Protein AF-R9JEB4-F1 (afdb_monomer_lite)

Radius of gyration: 18.9 Å; chains: 1; bounding box: 43×41×52 Å

Secondary structure (DSSP, 8-state):
--HHHHHHHHHHTT--HHHHHHHHHHHHH-SSB-HHHHHHHHHHHHHHHHHHHHTHHHHHHTTS---HHHHHHHHTT--HHHHHHHHHHHHHHHHHHHHHHHTT----S--TTS----EEEE-TTS-EEEEEE--GGGG---

Structure (mmCIF, N/CA/C/O backbone):
data_AF-R9JEB4-F1
#
_entry.id   AF-R9JEB4-F1
#
loop_
_atom_site.group_PDB
_atom_site.id
_atom_site.type_symbol
_atom_site.label_atom_id
_atom_site.label_alt_id
_atom_site.label_comp_id
_atom_site.label_asym_id
_atom_site.label_entity_id
_atom_site.label_seq_id
_atom_site.pdbx_PDB_ins_code
_atom_site.Cartn_x
_atom_site.Cartn_y
_atom_site.Cartn_z
_atom_site.occupancy
_atom_site.B_iso_or_equiv
_atom_site.auth_seq_id
_atom_site.auth_comp_id
_atom_site.auth_asym_id
_atom_site.auth_atom_id
_atom_site.pdbx_PDB_model_num
ATOM 1 N N . MET A 1 1 ? 14.403 8.126 -17.991 1.00 87.38 1 MET A N 1
ATOM 2 C CA . MET A 1 1 ? 14.242 9.098 -16.894 1.00 87.38 1 MET A CA 1
ATOM 3 C C . MET A 1 1 ? 15.495 9.081 -16.046 1.00 87.38 1 MET A C 1
ATOM 5 O O . MET A 1 1 ? 16.148 8.040 -15.963 1.00 87.38 1 MET A O 1
ATOM 9 N N . THR A 1 2 ? 15.860 10.222 -15.479 1.00 93.69 2 THR A N 1
ATOM 10 C CA . THR A 1 2 ? 16.908 10.302 -14.456 1.00 93.69 2 THR A CA 1
ATOM 11 C C . THR A 1 2 ? 16.409 9.693 -13.144 1.00 93.69 2 THR A C 1
ATOM 13 O O . THR A 1 2 ? 15.223 9.401 -12.983 1.00 93.69 2 THR A O 1
ATOM 16 N N . ARG A 1 3 ? 17.321 9.475 -12.192 1.00 95.12 3 ARG A N 1
ATOM 17 C CA . ARG A 1 3 ? 16.963 8.984 -10.856 1.00 95.12 3 ARG A CA 1
ATOM 18 C C . ARG A 1 3 ? 16.115 10.013 -10.109 1.00 95.12 3 ARG A C 1
ATOM 20 O O . ARG A 1 3 ? 15.185 9.637 -9.413 1.00 95.12 3 ARG A O 1
ATOM 27 N N . GLU A 1 4 ? 16.445 11.291 -10.261 1.00 95.94 4 GLU A N 1
ATOM 28 C CA . GLU A 1 4 ? 15.743 12.410 -9.633 1.00 95.94 4 GLU A CA 1
ATOM 29 C C . GLU A 1 4 ? 14.297 12.511 -10.145 1.00 95.94 4 GLU A C 1
ATOM 31 O O . GLU A 1 4 ? 13.374 12.578 -9.342 1.00 95.94 4 GLU A O 1
ATOM 36 N N . GLU A 1 5 ? 14.080 12.394 -11.462 1.00 96.81 5 GLU A N 1
ATOM 37 C CA . GLU A 1 5 ? 12.731 12.366 -12.055 1.00 96.81 5 GLU A CA 1
ATOM 38 C C . GLU A 1 5 ? 11.897 11.172 -11.561 1.00 96.81 5 GLU A C 1
ATOM 40 O O . GLU A 1 5 ? 10.681 11.272 -11.396 1.00 96.81 5 GLU A O 1
ATOM 45 N N . LEU A 1 6 ? 12.535 10.018 -11.348 1.00 96.75 6 LEU A N 1
ATOM 46 C CA . LEU A 1 6 ? 11.878 8.831 -10.799 1.00 96.75 6 LEU A CA 1
ATOM 47 C C . LEU A 1 6 ? 11.509 9.019 -9.325 1.00 96.75 6 LEU A C 1
ATOM 49 O O . LEU A 1 6 ? 10.407 8.659 -8.924 1.00 96.75 6 LEU A O 1
ATOM 53 N N . GLU A 1 7 ? 12.411 9.595 -8.533 1.00 97.50 7 GLU A N 1
ATOM 54 C CA . GLU A 1 7 ? 12.193 9.888 -7.114 1.00 97.50 7 GLU A CA 1
ATOM 55 C C . GLU A 1 7 ? 10.994 10.828 -6.929 1.00 97.50 7 GLU A C 1
ATOM 57 O O . GLU A 1 7 ? 10.099 10.517 -6.147 1.00 97.50 7 GLU A O 1
ATOM 62 N N . GLU A 1 8 ? 10.898 11.895 -7.729 1.00 97.50 8 GLU A N 1
ATOM 63 C CA . GLU A 1 8 ? 9.741 12.802 -7.733 1.00 97.50 8 GLU A CA 1
ATOM 64 C C . GLU A 1 8 ? 8.427 12.082 -8.062 1.00 97.50 8 GLU A C 1
ATOM 66 O O . GLU A 1 8 ? 7.398 12.346 -7.439 1.00 97.50 8 GLU A O 1
ATOM 71 N N . LYS A 1 9 ? 8.446 11.140 -9.013 1.00 96.94 9 LYS A N 1
ATOM 72 C CA . LYS A 1 9 ? 7.259 10.347 -9.363 1.00 96.94 9 LYS A CA 1
ATOM 73 C C . LYS A 1 9 ? 6.826 9.424 -8.230 1.00 96.94 9 LYS A C 1
ATOM 75 O O . LYS A 1 9 ? 5.635 9.340 -7.961 1.00 96.94 9 LYS A O 1
ATOM 80 N N . PHE A 1 10 ? 7.762 8.762 -7.555 1.00 95.94 10 PHE A N 1
ATOM 81 C CA . PHE A 1 10 ? 7.448 7.939 -6.386 1.00 95.94 10 PHE A CA 1
ATOM 82 C C . PHE A 1 10 ? 6.902 8.789 -5.228 1.00 95.94 10 PHE A C 1
ATOM 84 O O . PHE A 1 10 ? 5.892 8.427 -4.633 1.00 95.94 10 PHE A O 1
ATOM 91 N N . ILE A 1 11 ? 7.488 9.957 -4.954 1.00 95.62 11 ILE A N 1
ATOM 92 C CA . ILE A 1 11 ? 6.955 10.888 -3.942 1.00 95.62 11 ILE A CA 1
ATOM 93 C C . ILE A 1 11 ? 5.535 11.340 -4.308 1.00 95.62 11 ILE A C 1
ATOM 95 O O . ILE A 1 11 ? 4.666 11.390 -3.443 1.00 95.62 11 ILE A O 1
ATOM 99 N N . ALA A 1 12 ? 5.264 11.619 -5.587 1.00 94.50 12 ALA A N 1
ATOM 100 C CA . ALA A 1 12 ? 3.922 11.979 -6.052 1.00 94.50 12 ALA A CA 1
ATOM 101 C C . ALA A 1 12 ? 2.895 10.843 -5.887 1.00 94.50 12 ALA A C 1
ATOM 103 O O . ALA A 1 12 ? 1.702 11.114 -5.787 1.00 94.50 12 ALA A O 1
ATOM 104 N N . LEU A 1 13 ? 3.355 9.590 -5.831 1.00 92.69 13 LEU A N 1
ATOM 105 C CA . LEU A 1 13 ? 2.542 8.422 -5.484 1.00 92.69 13 LEU A CA 1
ATOM 106 C C . LEU A 1 13 ? 2.464 8.191 -3.967 1.00 92.69 13 LEU A C 1
ATOM 108 O O . LEU A 1 13 ? 1.891 7.208 -3.523 1.00 92.69 13 LEU A O 1
ATOM 112 N N . GLY A 1 14 ? 3.008 9.094 -3.154 1.00 89.69 14 GLY A N 1
ATOM 113 C CA . GLY A 1 14 ? 2.860 9.066 -1.706 1.00 89.69 14 GLY A CA 1
ATOM 114 C C . GLY A 1 14 ? 3.961 8.327 -0.952 1.00 89.69 14 GLY A C 1
ATOM 115 O O . GLY A 1 14 ? 3.810 8.165 0.254 1.00 89.69 14 GLY A O 1
ATOM 116 N N . LEU A 1 15 ? 5.067 7.918 -1.594 1.00 92.00 15 LEU A N 1
ATOM 117 C CA . LEU A 1 15 ? 6.193 7.350 -0.845 1.00 92.00 15 LEU A CA 1
ATOM 118 C C . LEU A 1 15 ? 6.920 8.434 -0.038 1.00 92.00 15 LEU A C 1
ATOM 120 O O . LEU A 1 15 ? 7.240 9.496 -0.582 1.00 92.00 15 LEU A O 1
ATOM 124 N N . PRO A 1 16 ? 7.341 8.125 1.201 1.00 91.81 16 PRO A N 1
ATOM 125 C CA . PRO A 1 16 ? 8.322 8.932 1.915 1.00 91.81 16 PRO A CA 1
ATOM 126 C C . PRO A 1 16 ? 9.639 9.045 1.133 1.00 91.81 16 PRO A C 1
ATOM 128 O O . PRO A 1 16 ? 10.076 8.078 0.505 1.00 91.81 16 PRO A O 1
ATOM 131 N N . GLU A 1 17 ? 10.333 10.184 1.238 1.00 92.31 17 GLU A N 1
ATOM 132 C CA . GLU A 1 17 ? 11.560 10.488 0.470 1.00 92.31 17 GLU A CA 1
ATOM 133 C C . GLU A 1 17 ? 12.606 9.358 0.506 1.00 92.31 17 GLU A C 1
ATOM 135 O O . GLU A 1 17 ? 13.169 8.974 -0.520 1.00 92.31 17 GLU A O 1
ATOM 140 N N . GLY A 1 18 ? 12.843 8.766 1.682 1.00 92.06 18 GLY A N 1
ATOM 141 C CA . GLY A 1 18 ? 13.800 7.667 1.836 1.00 92.06 18 GLY A CA 1
ATOM 142 C C . GLY A 1 18 ? 13.427 6.417 1.027 1.00 92.06 18 GLY A C 1
ATOM 143 O O . GLY A 1 18 ? 14.299 5.804 0.404 1.00 92.06 18 GLY A O 1
ATOM 144 N N . ALA A 1 19 ? 12.138 6.067 0.999 1.00 92.25 19 ALA A N 1
ATOM 145 C CA . ALA A 1 19 ? 11.620 4.946 0.222 1.00 92.25 19 ALA A CA 1
ATOM 146 C C . ALA A 1 19 ? 11.586 5.283 -1.277 1.00 92.25 19 ALA A C 1
ATOM 148 O O . ALA A 1 19 ? 12.045 4.484 -2.093 1.00 92.25 19 ALA A O 1
ATOM 149 N N . ALA A 1 20 ? 11.157 6.494 -1.643 1.00 95.31 20 ALA A N 1
ATOM 150 C CA . ALA A 1 20 ? 11.161 6.969 -3.024 1.00 95.31 20 ALA A CA 1
ATOM 151 C C . ALA A 1 20 ? 12.563 6.911 -3.645 1.00 95.31 20 ALA A C 1
ATOM 153 O O . ALA A 1 20 ? 12.743 6.384 -4.742 1.00 95.31 20 ALA A O 1
ATOM 154 N N . LYS A 1 21 ? 13.587 7.354 -2.908 1.00 96.00 21 LYS A N 1
ATOM 155 C CA . LYS A 1 21 ? 14.987 7.262 -3.333 1.00 96.00 21 LYS A CA 1
ATOM 156 C C . LYS A 1 21 ? 15.446 5.818 -3.544 1.00 96.00 21 LYS A C 1
ATOM 158 O O . LYS A 1 21 ? 16.206 5.541 -4.477 1.00 96.00 21 LYS A O 1
ATOM 163 N N . HIS A 1 22 ? 15.019 4.903 -2.672 1.00 93.81 22 HIS A N 1
ATOM 164 C CA . HIS A 1 22 ? 15.330 3.479 -2.787 1.00 93.81 22 HIS A CA 1
ATOM 165 C C . HIS A 1 22 ? 14.734 2.881 -4.068 1.00 93.81 22 HIS A C 1
ATOM 167 O O . HIS A 1 22 ? 15.468 2.290 -4.865 1.00 93.81 22 HIS A O 1
ATOM 173 N N . TYR A 1 23 ? 13.437 3.086 -4.301 1.00 94.00 23 TYR A N 1
ATOM 174 C CA . TYR A 1 23 ? 12.739 2.533 -5.461 1.00 94.00 23 TYR A CA 1
ATOM 175 C C . TYR A 1 23 ? 13.117 3.223 -6.774 1.00 94.00 23 TYR A C 1
ATOM 177 O O . TYR A 1 23 ? 13.274 2.538 -7.778 1.00 94.00 23 TYR A O 1
ATOM 185 N N . ALA A 1 24 ? 13.414 4.525 -6.772 1.00 96.12 24 ALA A N 1
ATOM 186 C CA . ALA A 1 24 ? 13.969 5.219 -7.937 1.00 96.12 24 ALA A CA 1
ATOM 187 C C . ALA A 1 24 ? 15.308 4.618 -8.386 1.00 96.12 24 ALA A C 1
ATOM 189 O O . ALA A 1 24 ? 15.569 4.469 -9.581 1.00 96.12 24 ALA A O 1
ATOM 190 N N . LYS A 1 25 ? 16.162 4.230 -7.428 1.00 95.94 25 LYS A N 1
ATOM 191 C CA . LYS A 1 25 ? 17.416 3.535 -7.732 1.00 95.94 25 LYS A CA 1
ATOM 192 C C . LYS A 1 25 ? 17.159 2.143 -8.314 1.00 95.94 25 LYS A C 1
ATOM 194 O O . LYS A 1 25 ? 17.822 1.789 -9.285 1.00 95.94 25 LYS A O 1
ATOM 199 N N . ARG A 1 26 ? 16.226 1.368 -7.743 1.00 93.88 26 ARG A N 1
ATOM 200 C CA . ARG A 1 26 ? 15.859 0.044 -8.274 1.00 93.88 26 ARG A CA 1
ATOM 201 C C . ARG A 1 26 ? 15.294 0.146 -9.690 1.00 93.88 26 ARG A C 1
ATOM 203 O O . ARG A 1 26 ? 15.815 -0.506 -10.581 1.00 93.88 26 ARG A O 1
ATOM 210 N N . GLU A 1 27 ? 14.332 1.038 -9.912 1.00 95.00 27 GLU A N 1
ATOM 211 C CA . GLU A 1 27 ? 13.709 1.316 -11.213 1.00 95.00 27 GLU A CA 1
ATOM 212 C C . GLU A 1 27 ? 14.734 1.665 -12.300 1.00 95.00 27 GLU A C 1
ATOM 214 O O . GLU A 1 27 ? 14.605 1.241 -13.442 1.00 95.00 27 GLU A O 1
ATOM 219 N N . GLN A 1 28 ? 15.788 2.408 -11.955 1.00 93.88 28 GLN A N 1
ATOM 220 C CA . GLN A 1 28 ? 16.836 2.761 -12.913 1.00 93.88 28 GLN A CA 1
ATOM 221 C C . GLN A 1 28 ? 17.790 1.595 -13.233 1.00 93.88 28 GLN A C 1
ATOM 223 O O . GLN A 1 28 ? 18.373 1.551 -14.319 1.00 93.88 28 GLN A O 1
ATOM 228 N N . GLN A 1 29 ? 18.020 0.697 -12.272 1.00 92.62 29 GLN A N 1
ATOM 229 C CA . GLN A 1 29 ? 19.014 -0.378 -12.372 1.00 92.62 29 GLN A CA 1
ATOM 230 C C . GLN A 1 29 ? 18.422 -1.686 -12.905 1.00 92.62 29 GLN A C 1
ATOM 232 O O . GLN A 1 29 ? 19.139 -2.470 -13.528 1.00 92.62 29 GLN A O 1
ATOM 237 N N . ASP A 1 30 ? 17.135 -1.910 -12.665 1.00 89.88 30 ASP A N 1
ATOM 238 C CA . ASP A 1 30 ? 16.436 -3.145 -12.971 1.00 89.88 30 ASP A CA 1
ATOM 239 C C . ASP A 1 30 ? 15.770 -3.091 -14.351 1.00 89.88 30 ASP A C 1
ATOM 241 O O . ASP A 1 30 ? 14.936 -2.234 -14.641 1.00 89.88 30 ASP A O 1
ATOM 245 N N . LYS A 1 31 ? 16.151 -4.029 -15.220 1.00 88.19 31 LYS A N 1
ATOM 246 C CA . LYS A 1 31 ? 15.580 -4.169 -16.568 1.00 88.19 31 LYS A CA 1
ATOM 247 C C . LYS A 1 31 ? 14.479 -5.219 -16.648 1.00 88.19 31 LYS A C 1
ATOM 249 O O . LYS A 1 31 ? 13.888 -5.361 -17.711 1.00 88.19 31 LYS A O 1
ATOM 254 N N . ASN A 1 32 ? 14.234 -5.942 -15.563 1.00 90.31 32 ASN A N 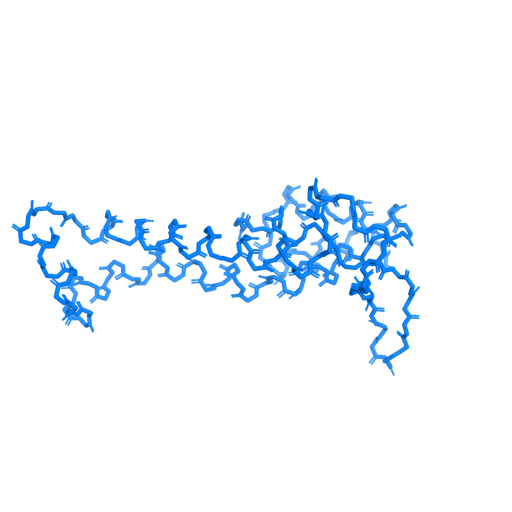1
ATOM 255 C CA . ASN A 1 32 ? 13.260 -7.018 -15.494 1.00 90.31 32 ASN A CA 1
ATOM 256 C C . ASN A 1 32 ? 12.011 -6.569 -14.744 1.00 90.31 32 ASN A C 1
ATOM 258 O O . ASN A 1 32 ? 10.923 -6.945 -15.153 1.00 90.31 32 ASN A O 1
ATOM 262 N N . PHE A 1 33 ? 12.144 -5.744 -13.703 1.00 91.75 33 PHE A N 1
ATOM 263 C CA . PHE A 1 33 ? 11.007 -5.296 -12.897 1.00 91.75 33 PHE A CA 1
ATOM 264 C C . PHE A 1 33 ? 10.654 -3.832 -13.125 1.00 91.75 33 PHE A C 1
ATOM 266 O O . PHE A 1 33 ? 11.530 -2.966 -13.192 1.00 91.75 33 PHE A O 1
ATOM 273 N N . ALA A 1 34 ? 9.353 -3.568 -13.236 1.00 94.75 34 ALA A N 1
ATOM 274 C CA . ALA A 1 34 ? 8.763 -2.246 -13.390 1.00 94.75 34 ALA A CA 1
ATOM 275 C C . ALA A 1 34 ? 8.250 -1.720 -12.044 1.00 94.75 34 ALA A C 1
ATOM 277 O O . ALA A 1 34 ? 7.049 -1.722 -11.775 1.00 94.75 34 ALA A O 1
ATOM 278 N N . TRP A 1 35 ? 9.167 -1.260 -11.192 1.00 94.69 35 TRP A N 1
ATOM 279 C CA . TRP A 1 35 ? 8.876 -0.769 -9.842 1.00 94.69 35 TRP A CA 1
ATOM 280 C C . TRP A 1 35 ? 7.924 0.425 -9.845 1.00 94.69 35 TRP A C 1
ATOM 282 O O . TRP A 1 35 ? 7.028 0.500 -9.007 1.00 94.69 35 TRP A O 1
ATOM 292 N N . LEU A 1 36 ? 8.084 1.352 -10.793 1.00 94.88 36 LEU A N 1
ATOM 293 C CA . LEU A 1 36 ? 7.197 2.513 -10.883 1.00 94.88 36 LEU A CA 1
ATOM 294 C C . LEU A 1 36 ? 5.769 2.106 -11.273 1.00 94.88 36 LEU A C 1
ATOM 296 O O . LEU A 1 36 ? 4.806 2.608 -10.693 1.00 94.88 36 LEU A O 1
ATOM 300 N N . ALA A 1 37 ? 5.627 1.176 -12.220 1.00 94.69 37 ALA A N 1
ATOM 301 C CA . ALA A 1 37 ? 4.326 0.646 -12.616 1.00 94.69 37 ALA A CA 1
ATOM 302 C C . ALA A 1 37 ? 3.677 -0.169 -11.485 1.00 94.69 37 ALA A C 1
ATOM 304 O O . ALA A 1 37 ? 2.487 0.003 -11.220 1.00 94.69 37 ALA A O 1
ATOM 305 N N . ALA A 1 38 ? 4.461 -0.995 -10.783 1.00 93.75 38 ALA A N 1
ATOM 306 C CA . ALA A 1 38 ? 4.010 -1.761 -9.624 1.00 93.75 38 ALA A CA 1
ATOM 307 C C . ALA A 1 38 ? 3.498 -0.849 -8.506 1.00 93.75 38 ALA A C 1
ATOM 309 O O . ALA A 1 38 ? 2.408 -1.063 -7.981 1.00 93.75 38 ALA A O 1
ATOM 310 N N . TYR A 1 39 ? 4.227 0.225 -8.197 1.00 94.31 39 TYR A N 1
ATOM 311 C CA . TYR A 1 39 ? 3.786 1.158 -7.171 1.00 94.31 39 TYR A CA 1
ATOM 312 C C . TYR A 1 39 ? 2.548 1.955 -7.601 1.00 94.31 39 TYR A C 1
ATOM 314 O O . TYR A 1 39 ? 1.607 2.113 -6.829 1.00 94.31 39 TYR A O 1
ATOM 322 N N . HIS A 1 40 ? 2.498 2.415 -8.854 1.00 94.25 40 HIS A N 1
ATOM 323 C CA . HIS A 1 40 ? 1.303 3.072 -9.387 1.00 94.25 40 HIS A CA 1
ATOM 324 C C . HIS A 1 40 ? 0.063 2.163 -9.319 1.00 94.25 40 HIS A C 1
ATOM 326 O O . HIS A 1 40 ? -1.032 2.649 -9.046 1.00 94.25 40 HIS A O 1
ATOM 332 N N . PHE A 1 41 ? 0.223 0.851 -9.523 1.00 92.81 41 PHE A N 1
ATOM 333 C CA . PHE A 1 41 ? -0.866 -0.117 -9.382 1.00 92.81 41 PHE A CA 1
ATOM 334 C C . PHE A 1 41 ? -1.412 -0.164 -7.947 1.00 92.81 41 PHE A C 1
ATOM 336 O O . PHE A 1 41 ? -2.625 -0.082 -7.753 1.00 92.81 41 PHE A O 1
ATOM 343 N N . VAL A 1 42 ? -0.536 -0.256 -6.941 1.00 93.62 42 VAL A N 1
ATOM 344 C CA . VAL A 1 42 ? -0.960 -0.344 -5.531 1.00 93.62 42 VAL A CA 1
ATOM 345 C C . VAL A 1 42 ? -1.278 1.007 -4.890 1.00 93.62 42 VAL A C 1
ATOM 347 O O . VAL A 1 42 ? -1.819 1.036 -3.788 1.00 93.62 42 VAL A O 1
ATOM 350 N N . TYR A 1 43 ? -0.996 2.126 -5.565 1.00 93.88 43 TYR A N 1
ATOM 351 C CA . TYR A 1 43 ? -1.200 3.478 -5.035 1.00 93.88 43 TYR A CA 1
ATOM 352 C C . TYR A 1 43 ? -2.595 3.665 -4.431 1.00 93.88 43 TYR A C 1
ATOM 354 O O . TYR A 1 43 ? -2.732 4.149 -3.308 1.00 93.88 43 TYR A O 1
ATOM 362 N N . ARG A 1 44 ? -3.640 3.221 -5.140 1.00 91.88 44 ARG A N 1
ATOM 363 C CA . ARG A 1 44 ? -5.012 3.380 -4.650 1.00 91.88 44 ARG A CA 1
ATOM 364 C C . ARG A 1 44 ? -5.292 2.553 -3.393 1.00 91.88 44 ARG A C 1
ATOM 366 O O . ARG A 1 44 ? -6.046 3.010 -2.546 1.00 91.88 44 ARG A O 1
ATOM 373 N N . LEU A 1 45 ? -4.656 1.390 -3.251 1.00 94.25 45 LEU A N 1
ATOM 374 C CA . LEU A 1 45 ? -4.776 0.558 -2.054 1.00 94.25 45 LEU A CA 1
ATOM 375 C C . LEU A 1 45 ? -4.117 1.232 -0.846 1.00 94.25 45 LEU A C 1
ATOM 377 O O . LEU A 1 45 ? -4.709 1.235 0.227 1.00 94.25 45 LEU A O 1
ATOM 381 N N . ASN A 1 46 ? -2.948 1.860 -1.022 1.00 93.38 46 ASN A N 1
ATOM 382 C CA . ASN A 1 46 ? -2.317 2.667 0.032 1.00 93.38 46 ASN A CA 1
ATOM 383 C C . ASN A 1 46 ? -3.203 3.858 0.443 1.00 93.38 46 ASN A C 1
ATOM 385 O O . ASN A 1 46 ? -3.391 4.099 1.633 1.00 93.38 46 ASN A O 1
ATOM 389 N N . GLU A 1 47 ? -3.808 4.565 -0.519 1.00 91.56 47 GLU A N 1
ATOM 390 C CA . GLU A 1 47 ? -4.762 5.647 -0.221 1.00 91.56 47 GLU A CA 1
ATOM 391 C C . GLU A 1 47 ? -5.995 5.141 0.544 1.00 91.56 47 GLU A C 1
ATOM 393 O O . GLU A 1 47 ? -6.435 5.776 1.500 1.00 91.56 47 GLU A O 1
ATOM 398 N N . ASP A 1 48 ? -6.538 3.986 0.154 1.00 92.69 48 ASP A N 1
ATOM 399 C CA . ASP A 1 48 ? -7.688 3.386 0.832 1.00 92.69 48 ASP A CA 1
ATOM 400 C C . ASP A 1 48 ? -7.319 2.849 2.231 1.00 92.69 48 ASP A C 1
ATOM 402 O O . ASP A 1 48 ? -8.177 2.815 3.108 1.00 92.69 48 ASP A O 1
ATOM 406 N N . LEU A 1 49 ? -6.059 2.476 2.488 1.00 94.56 49 LEU A N 1
ATOM 407 C CA . LEU A 1 49 ? -5.593 2.100 3.829 1.00 94.56 49 LEU A CA 1
ATOM 408 C C . LEU A 1 49 ? -5.523 3.308 4.779 1.00 94.56 49 LEU A C 1
ATOM 410 O O . LEU A 1 49 ? -5.947 3.198 5.928 1.00 94.56 49 LEU A O 1
ATOM 414 N N . ARG A 1 50 ? -5.086 4.482 4.298 1.00 91.56 50 ARG A N 1
ATOM 415 C CA . ARG A 1 50 ? -5.025 5.725 5.107 1.00 91.56 50 ARG A CA 1
ATOM 416 C C . ARG A 1 50 ? -6.388 6.175 5.626 1.00 91.56 50 ARG A C 1
ATOM 418 O O . ARG A 1 50 ? -6.480 6.817 6.668 1.00 91.56 50 ARG A O 1
ATOM 425 N N . PHE A 1 51 ? -7.465 5.806 4.933 1.00 93.62 51 PHE A N 1
ATOM 426 C CA . PHE A 1 51 ? -8.827 6.060 5.400 1.00 93.62 51 PHE A CA 1
ATOM 427 C C . PHE A 1 51 ? -9.082 5.488 6.803 1.00 93.62 51 PHE A C 1
ATOM 429 O O . PHE A 1 51 ? -9.794 6.125 7.586 1.00 93.62 51 PHE A O 1
ATOM 436 N N . PHE A 1 52 ? -8.506 4.326 7.129 1.00 94.31 52 PHE A N 1
ATOM 437 C CA . PHE A 1 52 ? -8.674 3.705 8.441 1.00 94.31 52 PHE A CA 1
ATOM 438 C C . PHE A 1 52 ? -7.908 4.434 9.546 1.00 94.31 52 PHE A C 1
ATOM 440 O O . PHE A 1 52 ? -8.417 4.508 10.657 1.00 94.31 52 PHE A O 1
ATOM 447 N N . ASP A 1 53 ? -6.760 5.037 9.247 1.00 88.25 53 ASP A N 1
ATOM 448 C CA . ASP A 1 53 ? -6.008 5.812 10.239 1.00 88.25 53 ASP A CA 1
ATOM 449 C C . ASP A 1 53 ? -6.646 7.187 10.488 1.00 88.25 53 ASP A C 1
ATOM 451 O O . ASP A 1 53 ? -6.800 7.613 11.635 1.00 88.25 53 ASP A O 1
ATOM 455 N N . ASP A 1 54 ? -7.073 7.866 9.418 1.00 89.56 54 ASP A N 1
ATOM 456 C CA . ASP A 1 54 ? -7.479 9.271 9.497 1.00 89.56 54 ASP A CA 1
ATOM 457 C C . ASP A 1 54 ? -8.988 9.455 9.711 1.00 89.56 54 ASP A C 1
ATOM 459 O O . ASP A 1 54 ? -9.422 10.219 10.569 1.00 89.56 54 ASP A O 1
ATOM 463 N N . THR A 1 55 ? -9.818 8.795 8.898 1.00 94.44 55 THR A N 1
ATOM 464 C CA . THR A 1 55 ? -11.243 9.156 8.746 1.00 94.44 55 THR A CA 1
ATOM 465 C C . THR A 1 55 ? -12.181 8.185 9.457 1.00 94.44 55 THR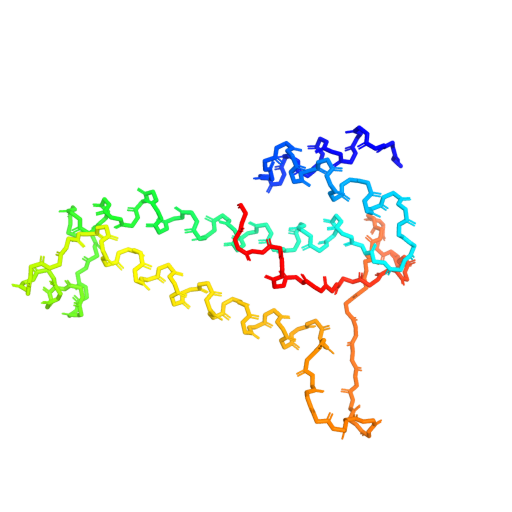 A C 1
ATOM 467 O O . THR A 1 55 ? -13.217 8.585 9.994 1.00 94.44 55 THR A O 1
ATOM 470 N N . TYR A 1 56 ? -11.846 6.897 9.468 1.00 95.38 56 TYR A N 1
ATOM 471 C CA . TYR A 1 56 ? -12.692 5.857 10.047 1.00 95.38 56 TYR A CA 1
ATOM 472 C C . TYR A 1 56 ? -12.963 6.043 11.554 1.00 95.38 56 TYR A C 1
ATOM 474 O O . TYR A 1 56 ? -14.129 5.920 11.948 1.00 95.38 56 TYR A O 1
ATOM 482 N N . PRO A 1 57 ? -11.977 6.417 12.401 1.00 96.19 57 PRO A N 1
ATOM 483 C CA . PRO A 1 57 ? -12.224 6.675 13.818 1.00 96.19 57 PRO A CA 1
ATOM 484 C C . PRO A 1 57 ? -13.205 7.833 14.032 1.00 96.19 57 PRO A C 1
ATOM 486 O O . PRO A 1 57 ? -14.093 7.736 14.877 1.00 96.19 57 PRO A O 1
ATOM 489 N N . ASP A 1 58 ? -13.096 8.909 13.245 1.00 96.19 58 ASP A N 1
ATOM 490 C CA . ASP A 1 58 ? -14.024 10.046 13.305 1.00 96.19 58 ASP A CA 1
ATOM 491 C C . ASP A 1 58 ? -15.442 9.625 12.918 1.00 96.19 58 ASP A C 1
ATOM 493 O O . ASP A 1 58 ? -16.406 9.935 13.615 1.00 96.19 58 ASP A O 1
ATOM 497 N N . MET A 1 59 ? -15.581 8.831 11.856 1.00 96.50 59 MET A N 1
ATOM 498 C CA . MET A 1 59 ? -16.885 8.321 11.431 1.00 96.50 59 MET A CA 1
ATOM 499 C C . MET A 1 59 ? -17.545 7.411 12.475 1.00 96.50 59 MET A C 1
ATOM 501 O O . MET A 1 59 ? -18.773 7.422 12.593 1.00 96.50 59 MET A O 1
ATOM 505 N N . LEU A 1 60 ? -16.760 6.642 13.234 1.00 95.62 60 LEU A N 1
ATOM 506 C CA . LEU A 1 60 ? -17.250 5.864 14.374 1.00 95.62 60 LEU A CA 1
ATOM 507 C C . LEU A 1 60 ? -17.700 6.774 15.527 1.00 95.62 60 LEU A C 1
ATOM 509 O O . LEU A 1 60 ? -18.800 6.584 16.046 1.00 95.62 60 LEU A O 1
ATOM 513 N N . ARG A 1 61 ? -16.898 7.784 15.901 1.00 94.56 61 ARG A N 1
ATOM 514 C CA . ARG A 1 61 ? -17.249 8.763 16.956 1.00 94.56 61 ARG A CA 1
ATOM 515 C C . ARG A 1 61 ? -18.540 9.508 16.637 1.00 94.56 61 ARG A C 1
ATOM 517 O O . ARG A 1 61 ? -19.390 9.670 17.509 1.00 94.56 61 ARG A O 1
ATOM 524 N N . ASP A 1 62 ? -18.694 9.907 15.381 1.00 94.81 62 ASP A N 1
ATOM 525 C CA . ASP A 1 62 ? -19.855 10.648 14.893 1.00 94.81 62 ASP A CA 1
ATOM 526 C C . ASP A 1 62 ? -21.093 9.757 14.688 1.00 94.81 62 ASP A C 1
ATOM 528 O O . ASP A 1 62 ? -22.153 10.245 14.293 1.00 94.81 62 ASP A O 1
ATOM 532 N N . GLY A 1 63 ? -20.977 8.441 14.905 1.00 91.56 63 GLY A N 1
ATOM 533 C CA . GLY A 1 63 ? -22.070 7.487 14.707 1.00 91.56 63 GLY A CA 1
ATOM 534 C C . GLY A 1 63 ? -22.476 7.309 13.240 1.00 91.56 63 GLY A C 1
ATOM 535 O O . GLY A 1 63 ? -23.575 6.836 12.949 1.00 91.56 63 GLY A O 1
ATOM 536 N N . ARG A 1 64 ? -21.606 7.680 12.294 1.00 94.06 64 ARG A N 1
ATOM 537 C CA . ARG A 1 64 ? -21.828 7.487 10.851 1.00 94.06 64 ARG A CA 1
ATOM 538 C C . ARG A 1 64 ? -21.630 6.035 10.423 1.00 94.06 64 ARG A C 1
ATOM 540 O O . ARG A 1 64 ? -22.151 5.638 9.384 1.00 94.06 64 ARG A O 1
ATOM 547 N N . ILE A 1 65 ? -20.894 5.261 11.218 1.00 90.25 65 ILE A N 1
ATOM 548 C CA . ILE A 1 65 ? -20.728 3.815 11.071 1.00 90.25 65 ILE A CA 1
ATOM 549 C C . ILE A 1 65 ? -21.283 3.159 12.333 1.00 90.25 65 ILE A C 1
ATOM 551 O O . ILE A 1 65 ? -20.788 3.385 13.432 1.00 90.25 65 ILE A O 1
ATOM 555 N N . THR A 1 66 ? -22.337 2.364 12.164 1.00 86.81 66 THR A N 1
ATOM 556 C CA . THR A 1 66 ? -23.085 1.722 13.256 1.00 86.81 66 THR A CA 1
ATOM 557 C C . THR A 1 66 ? -23.474 0.297 12.871 1.00 86.81 66 THR A C 1
ATOM 559 O O . THR A 1 66 ? -24.642 -0.084 12.839 1.00 86.81 66 THR A O 1
ATOM 562 N N . THR A 1 67 ? -22.471 -0.507 12.525 1.00 93.00 67 THR A N 1
ATOM 563 C CA . THR A 1 67 ? -22.670 -1.955 12.376 1.00 93.00 67 THR A CA 1
ATOM 564 C C . THR A 1 67 ? -22.874 -2.600 13.747 1.00 93.00 67 THR A C 1
ATOM 566 O O . THR A 1 67 ? -22.409 -2.066 14.759 1.00 93.00 67 THR A O 1
ATOM 569 N N . SER A 1 68 ? -23.527 -3.763 13.786 1.00 94.00 68 SER A N 1
ATOM 570 C CA . SER A 1 68 ? -23.703 -4.550 15.014 1.00 94.00 68 SER A CA 1
ATOM 571 C C . SER A 1 68 ? -22.381 -4.812 15.735 1.00 94.00 68 SER A C 1
ATOM 573 O O . SER A 1 68 ? -22.299 -4.693 16.954 1.00 94.00 68 SER A O 1
ATOM 575 N N . GLU A 1 69 ? -21.338 -5.120 14.974 1.00 94.06 69 GLU A N 1
ATOM 576 C CA . GLU A 1 69 ? -19.999 -5.448 15.440 1.00 94.06 69 GLU A CA 1
ATOM 577 C C . GLU A 1 69 ? -19.325 -4.219 16.046 1.00 94.06 69 GLU A C 1
ATOM 579 O O . GLU A 1 69 ? -18.844 -4.269 17.176 1.00 94.06 69 GLU A O 1
ATOM 584 N N . THR A 1 70 ? -19.350 -3.086 15.337 1.00 94.06 70 THR A N 1
ATOM 585 C CA . THR A 1 70 ? -18.779 -1.830 15.845 1.00 94.06 70 THR A CA 1
ATOM 586 C C . THR A 1 70 ? -19.505 -1.348 17.097 1.00 94.06 70 THR A C 1
ATOM 588 O O . THR A 1 70 ? -18.858 -0.888 18.031 1.00 94.06 70 THR A O 1
ATOM 591 N N . THR A 1 71 ? -20.833 -1.503 17.162 1.00 93.62 71 THR A N 1
ATOM 592 C CA . THR A 1 71 ? -21.609 -1.152 18.357 1.00 93.62 71 THR A CA 1
ATOM 593 C C . THR A 1 71 ? -21.241 -2.051 19.532 1.00 93.62 71 THR A C 1
ATOM 595 O O . THR A 1 71 ? -20.930 -1.534 20.600 1.00 93.62 71 THR A O 1
ATOM 598 N N . ALA A 1 72 ? -21.188 -3.371 19.334 1.00 95.81 72 ALA A N 1
ATOM 599 C CA . ALA A 1 72 ? -20.820 -4.309 20.391 1.00 95.81 72 ALA A CA 1
ATOM 600 C C . ALA A 1 72 ? -19.392 -4.072 20.917 1.00 95.81 72 ALA A C 1
ATOM 602 O O . ALA A 1 72 ? -19.160 -4.143 22.123 1.00 95.81 72 ALA A O 1
ATOM 603 N N . LEU A 1 73 ? -18.436 -3.755 20.036 1.00 96.19 73 LEU A N 1
ATOM 604 C CA . LEU A 1 73 ? -17.062 -3.426 20.426 1.00 96.19 73 LEU A CA 1
ATOM 605 C C . LEU A 1 73 ? -16.997 -2.129 21.242 1.00 96.19 73 LEU A C 1
ATOM 607 O O . LEU A 1 73 ? -16.352 -2.102 22.290 1.00 96.19 73 LEU A O 1
ATOM 611 N N . MET A 1 74 ? -17.704 -1.080 20.809 1.00 94.94 74 MET A N 1
ATOM 612 C CA . MET A 1 74 ? -17.786 0.185 21.550 1.00 94.94 74 MET A CA 1
ATOM 613 C C . MET A 1 74 ? -18.460 0.002 22.921 1.00 94.94 74 MET A C 1
ATOM 615 O O . MET A 1 74 ? -17.982 0.538 23.919 1.00 94.94 74 MET A O 1
ATOM 619 N N . GLU A 1 75 ? -19.533 -0.793 23.006 1.00 95.44 75 GLU A N 1
ATOM 620 C CA . GLU A 1 75 ? -20.206 -1.142 24.271 1.00 95.44 75 GLU A CA 1
ATOM 621 C C . GLU A 1 75 ? -19.312 -1.965 25.209 1.00 95.44 75 GLU A C 1
ATOM 623 O O . GLU A 1 75 ? -19.381 -1.811 26.430 1.00 95.44 75 GLU A O 1
ATOM 628 N N . ALA A 1 76 ? -18.435 -2.802 24.649 1.00 97.12 76 ALA A N 1
ATOM 629 C CA . ALA A 1 76 ? -17.409 -3.535 25.387 1.00 97.12 76 ALA A CA 1
ATOM 630 C C . ALA A 1 76 ? -16.209 -2.660 25.808 1.00 97.12 76 ALA A C 1
ATOM 632 O O . ALA A 1 76 ? -15.316 -3.143 26.507 1.00 97.12 76 ALA A O 1
ATOM 633 N N . GLY A 1 77 ? -16.192 -1.380 25.424 1.00 97.38 77 GLY A N 1
ATOM 634 C CA . GLY A 1 77 ? -15.184 -0.400 25.825 1.00 97.38 77 GLY A CA 1
ATOM 635 C C . GLY A 1 77 ? -14.016 -0.233 24.853 1.00 97.38 77 GLY A C 1
ATOM 636 O O . GLY A 1 77 ? -13.046 0.433 25.215 1.00 97.38 77 GLY A O 1
ATOM 637 N N . ALA A 1 78 ? -14.082 -0.807 23.647 1.00 97.44 78 ALA A N 1
ATOM 638 C CA . ALA A 1 78 ? -13.103 -0.512 22.605 1.00 97.44 78 ALA A CA 1
ATOM 639 C C . ALA A 1 78 ? -13.231 0.949 22.156 1.00 97.44 78 ALA A C 1
ATOM 641 O O . ALA A 1 78 ? -14.337 1.480 22.041 1.00 97.44 78 ALA A O 1
ATOM 642 N N . THR A 1 79 ? -12.103 1.602 21.888 1.00 97.19 79 THR A N 1
ATOM 643 C CA . THR A 1 79 ? -12.112 2.955 21.328 1.00 97.19 79 THR A CA 1
ATOM 644 C C . THR A 1 79 ? -12.267 2.915 19.801 1.00 97.19 79 THR A C 1
ATOM 646 O O . THR A 1 79 ? -11.897 1.920 19.169 1.00 97.1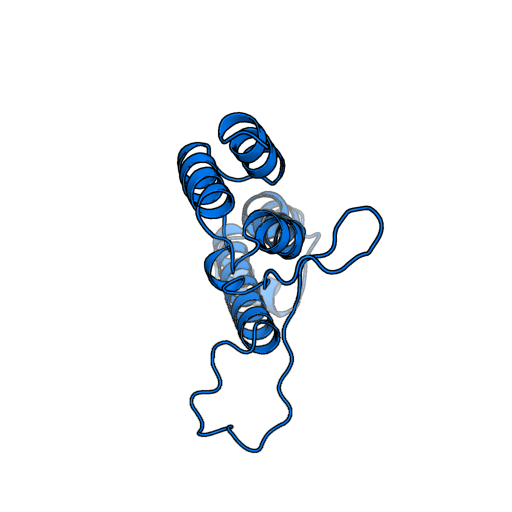9 79 THR A O 1
ATOM 649 N N . PRO A 1 80 ? -12.766 3.992 19.170 1.00 96.69 80 PRO A N 1
ATOM 650 C CA . PRO A 1 80 ? -12.833 4.105 17.714 1.00 96.69 80 PRO A CA 1
ATOM 651 C C . PRO A 1 80 ? -11.508 3.815 17.002 1.00 96.69 80 PRO A C 1
ATOM 653 O O . PRO A 1 80 ? -11.507 3.177 15.958 1.00 96.69 80 PRO A O 1
ATOM 656 N N . GLU A 1 81 ? -10.386 4.237 17.582 1.00 97.12 81 GLU A N 1
ATOM 657 C CA . GLU A 1 81 ? -9.039 4.004 17.056 1.00 97.12 81 GLU A CA 1
ATOM 658 C C . GLU A 1 81 ? -8.663 2.523 17.102 1.00 97.12 81 GLU A C 1
ATOM 660 O O . GLU A 1 81 ? -8.105 2.010 16.143 1.00 97.12 81 GLU A O 1
ATOM 665 N N . GLN A 1 82 ? -9.007 1.809 18.180 1.00 97.44 82 GLN A N 1
ATOM 666 C CA . GLN A 1 82 ? -8.759 0.365 18.274 1.00 97.44 82 GLN A CA 1
ATOM 667 C C . GLN A 1 82 ? -9.575 -0.416 17.241 1.00 97.44 82 GLN A C 1
ATOM 669 O O . GLN A 1 82 ? -9.089 -1.380 16.655 1.00 97.44 82 GLN A O 1
ATOM 674 N N . ILE A 1 83 ? -10.823 -0.004 17.011 1.00 96.88 83 ILE A N 1
ATOM 675 C CA . ILE A 1 83 ? -11.684 -0.615 15.993 1.00 96.88 83 ILE A CA 1
ATOM 676 C C . ILE A 1 83 ? -11.149 -0.310 14.589 1.00 96.88 83 ILE A C 1
ATOM 678 O O . ILE A 1 83 ? -11.182 -1.180 13.719 1.00 96.88 83 ILE A O 1
ATOM 682 N N . ALA A 1 84 ? -10.660 0.909 14.368 1.00 96.44 84 ALA A N 1
ATOM 683 C CA . ALA A 1 84 ? -10.095 1.328 13.096 1.00 96.44 84 ALA A CA 1
ATOM 684 C C . ALA A 1 84 ? -8.785 0.605 12.766 1.00 96.44 84 ALA A C 1
ATOM 686 O O . ALA A 1 84 ? -8.665 0.087 11.661 1.00 96.44 84 ALA A O 1
ATOM 687 N N . ASP A 1 85 ? -7.868 0.477 13.730 1.00 96.62 85 ASP A N 1
ATOM 688 C CA . ASP A 1 85 ? -6.635 -0.307 13.579 1.00 96.62 85 ASP A CA 1
ATOM 689 C C . ASP A 1 85 ? -6.956 -1.778 13.279 1.00 96.62 85 ASP A C 1
ATOM 691 O O . ASP A 1 85 ? -6.419 -2.365 12.345 1.00 96.62 85 ASP A O 1
ATOM 695 N N . PHE A 1 86 ? -7.926 -2.372 13.980 1.00 95.75 86 PHE A N 1
ATOM 696 C CA . PHE A 1 86 ? -8.347 -3.740 13.676 1.00 95.75 86 PHE A CA 1
ATOM 697 C C . PHE A 1 86 ? -8.898 -3.887 12.246 1.00 95.75 86 PHE A C 1
ATOM 699 O O . PHE A 1 86 ? -8.549 -4.833 11.537 1.00 95.75 86 PHE A O 1
ATOM 706 N N . ALA A 1 87 ? -9.727 -2.941 11.794 1.00 95.12 87 ALA A N 1
ATOM 707 C CA . ALA A 1 87 ? -10.236 -2.923 10.424 1.00 95.12 87 ALA A CA 1
ATOM 708 C C . ALA A 1 87 ? -9.115 -2.710 9.388 1.00 95.12 87 ALA A C 1
ATOM 710 O O . ALA A 1 87 ? -9.122 -3.369 8.346 1.00 95.12 87 ALA A O 1
ATOM 711 N N . TYR A 1 88 ? -8.139 -1.852 9.696 1.00 96.75 88 TYR A N 1
ATOM 712 C CA . TYR A 1 88 ? -6.942 -1.630 8.888 1.00 96.75 88 TYR A CA 1
ATOM 713 C C . TYR A 1 88 ? -6.156 -2.928 8.691 1.00 96.75 88 TYR A C 1
ATOM 715 O O . TYR A 1 88 ? -5.853 -3.278 7.552 1.00 96.75 88 TYR A O 1
ATOM 723 N N . GLN A 1 89 ? -5.875 -3.679 9.765 1.00 96.25 89 GLN A N 1
ATOM 724 C CA . GLN A 1 89 ? -5.105 -4.925 9.667 1.00 96.25 89 GLN A CA 1
ATOM 725 C C . GLN A 1 89 ? -5.816 -5.953 8.777 1.00 96.25 89 GLN A C 1
ATOM 727 O O . GLN A 1 89 ? -5.192 -6.552 7.903 1.00 96.25 89 GLN A O 1
ATOM 732 N N . ILE A 1 90 ? -7.140 -6.098 8.918 1.00 95.62 90 ILE A N 1
ATOM 733 C CA . ILE A 1 90 ? -7.937 -6.993 8.063 1.00 95.62 90 ILE A CA 1
ATOM 734 C C . ILE A 1 90 ? -7.858 -6.567 6.591 1.00 95.62 90 ILE A C 1
ATOM 736 O O . ILE A 1 90 ? -7.710 -7.414 5.703 1.00 95.62 90 ILE A O 1
ATOM 740 N N . ALA A 1 91 ? -7.972 -5.265 6.315 1.00 96.19 91 ALA A N 1
ATOM 741 C CA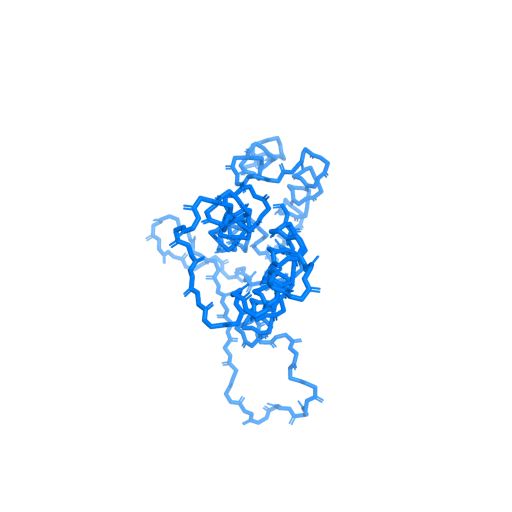 . ALA A 1 91 ? -7.873 -4.738 4.959 1.00 96.19 91 ALA A CA 1
ATOM 742 C C . ALA A 1 91 ? -6.476 -4.979 4.368 1.00 96.19 91 ALA A C 1
ATOM 744 O O . ALA A 1 91 ? -6.366 -5.467 3.243 1.00 96.19 91 ALA A O 1
ATOM 745 N N . LEU A 1 92 ? -5.420 -4.712 5.142 1.00 95.94 92 LEU A N 1
ATOM 746 C CA . LEU A 1 92 ? -4.035 -4.916 4.733 1.00 95.94 92 LEU A CA 1
ATOM 747 C C . LEU A 1 92 ? -3.741 -6.390 4.423 1.00 95.94 92 LEU A C 1
ATOM 749 O O . LEU A 1 92 ? -3.209 -6.689 3.353 1.00 95.94 92 LEU A O 1
ATOM 753 N N . GLU A 1 93 ? -4.130 -7.315 5.303 1.00 94.75 93 GLU A N 1
ATOM 754 C CA . GLU A 1 93 ? -3.964 -8.759 5.083 1.00 94.75 93 GLU A CA 1
ATOM 755 C C . GLU A 1 93 ? -4.717 -9.234 3.832 1.00 94.75 93 GLU A C 1
ATOM 757 O O . GLU A 1 93 ? -4.189 -10.011 3.026 1.00 94.75 93 GLU A O 1
ATOM 762 N N . SER A 1 94 ? -5.935 -8.725 3.628 1.00 94.75 94 SER A N 1
ATOM 763 C CA . SER A 1 94 ? -6.751 -9.043 2.454 1.00 94.75 94 SER A CA 1
ATOM 764 C C . SER A 1 94 ? -6.102 -8.538 1.164 1.00 94.75 94 SER A C 1
ATOM 766 O O . SER A 1 94 ? -6.030 -9.275 0.178 1.00 94.75 94 SER A O 1
ATOM 768 N N . TYR A 1 95 ? -5.588 -7.305 1.164 1.00 94.94 95 TYR A N 1
ATOM 769 C CA . TYR A 1 95 ? -4.873 -6.739 0.022 1.00 94.94 95 TYR A CA 1
ATOM 770 C C . TYR A 1 95 ? -3.594 -7.516 -0.278 1.00 94.94 95 TYR A C 1
ATOM 772 O O . TYR A 1 95 ? -3.392 -7.901 -1.427 1.00 94.94 95 TYR A O 1
ATOM 780 N N . CYS A 1 96 ? -2.776 -7.826 0.732 1.00 91.44 96 CYS A N 1
ATOM 781 C CA . CYS A 1 96 ? -1.561 -8.623 0.554 1.00 91.44 96 CYS A CA 1
ATOM 782 C C . CYS A 1 96 ? -1.872 -9.993 -0.060 1.00 91.44 96 CYS A C 1
ATOM 784 O O . CYS A 1 96 ? -1.228 -10.390 -1.029 1.00 91.44 96 CYS A O 1
ATOM 786 N N . SER A 1 97 ? -2.908 -10.674 0.441 1.00 88.56 97 SER A N 1
ATOM 787 C CA . SER A 1 97 ? -3.333 -11.985 -0.065 1.00 88.56 97 SER A CA 1
ATOM 788 C C . SER A 1 97 ? -3.735 -11.925 -1.542 1.00 88.56 97 SER A C 1
ATOM 790 O O . SER A 1 97 ? -3.320 -12.757 -2.347 1.00 88.56 97 SER A O 1
ATOM 792 N N . VAL A 1 98 ? -4.520 -10.915 -1.930 1.00 89.88 98 VAL A N 1
ATOM 793 C CA . VAL A 1 98 ? -4.935 -10.727 -3.328 1.00 89.88 98 VAL A CA 1
ATOM 794 C C . VAL A 1 98 ? -3.745 -10.358 -4.214 1.00 89.88 98 VAL A C 1
ATOM 796 O O . VAL A 1 98 ? -3.620 -10.894 -5.314 1.00 89.88 98 VAL A O 1
ATOM 799 N N . LEU A 1 99 ? -2.855 -9.478 -3.752 1.00 90.56 99 LEU A N 1
ATOM 800 C CA . LEU A 1 99 ? -1.670 -9.082 -4.511 1.00 90.56 99 LEU A CA 1
ATOM 801 C C . LEU A 1 99 ? -0.734 -10.269 -4.748 1.00 90.56 99 LEU A C 1
ATOM 803 O O . LEU A 1 99 ? -0.296 -10.439 -5.878 1.00 90.56 99 LEU A O 1
ATOM 807 N N . GLN A 1 100 ? -0.511 -11.129 -3.751 1.00 84.88 100 GLN A N 1
ATOM 808 C CA . GLN A 1 100 ? 0.279 -12.360 -3.899 1.00 84.88 100 GLN A CA 1
ATOM 809 C C . GLN A 1 100 ? -0.319 -13.331 -4.927 1.00 84.88 100 GLN A C 1
ATOM 811 O O . GLN A 1 100 ? 0.416 -13.942 -5.704 1.00 84.88 100 GLN A O 1
ATOM 816 N N . LEU A 1 101 ? -1.652 -13.459 -4.966 1.00 80.94 101 LEU A N 1
ATOM 817 C CA . LEU A 1 101 ? -2.343 -14.261 -5.984 1.00 80.94 101 LEU A CA 1
ATOM 818 C C . LEU A 1 101 ? -2.179 -13.668 -7.389 1.00 80.94 101 LEU A C 1
ATOM 820 O O . LEU A 1 101 ? -2.084 -14.407 -8.366 1.00 80.94 101 LEU A O 1
ATOM 824 N N . ILE A 1 102 ? -2.160 -12.338 -7.492 1.00 82.94 102 ILE A N 1
ATOM 825 C CA . ILE A 1 102 ? -2.053 -11.618 -8.763 1.00 82.94 102 ILE A CA 1
ATOM 826 C C . ILE A 1 102 ? -0.611 -11.588 -9.291 1.00 82.94 102 ILE A C 1
ATOM 828 O O . ILE A 1 102 ? -0.398 -11.612 -10.498 1.00 82.94 102 ILE A O 1
ATOM 832 N N . THR A 1 103 ? 0.399 -11.536 -8.426 1.00 74.88 103 THR A N 1
ATOM 833 C CA . THR A 1 103 ? 1.807 -11.427 -8.847 1.00 74.88 103 THR A CA 1
ATOM 834 C C . THR A 1 103 ? 2.450 -12.764 -9.218 1.00 74.88 103 THR A C 1
ATOM 836 O O . THR A 1 103 ? 3.650 -12.799 -9.478 1.00 74.88 103 THR A O 1
ATOM 839 N N . ASN A 1 104 ? 1.677 -13.860 -9.270 1.00 66.12 104 ASN A N 1
ATOM 840 C CA . ASN A 1 104 ? 2.127 -15.234 -9.557 1.00 66.12 104 ASN A CA 1
ATOM 841 C C . ASN A 1 104 ? 3.348 -15.685 -8.716 1.00 66.12 104 ASN A C 1
ATOM 843 O O . ASN A 1 104 ? 4.049 -16.631 -9.068 1.00 66.12 104 ASN A O 1
ATOM 847 N N . GLY A 1 105 ? 3.631 -14.993 -7.607 1.00 56.56 105 GLY A N 1
ATOM 848 C CA . GLY A 1 105 ? 4.913 -15.079 -6.907 1.00 56.56 105 GLY A CA 1
ATOM 849 C C . GLY A 1 105 ? 4.982 -16.143 -5.815 1.00 56.56 105 GLY A C 1
ATOM 850 O O . GLY A 1 105 ? 6.050 -16.347 -5.244 1.00 56.56 105 GLY A O 1
ATOM 851 N N . CYS A 1 106 ? 3.871 -16.805 -5.477 1.00 48.50 106 CYS A N 1
ATOM 852 C CA . CYS A 1 106 ? 3.798 -17.644 -4.273 1.00 48.50 106 CYS A CA 1
ATOM 853 C C . CYS A 1 106 ? 2.955 -18.916 -4.439 1.00 48.50 106 CYS A C 1
ATOM 855 O O . CYS A 1 106 ? 2.283 -19.341 -3.499 1.00 48.50 106 CYS A O 1
ATOM 857 N N . ALA A 1 107 ? 2.978 -19.568 -5.603 1.00 54.62 107 ALA A N 1
ATOM 858 C CA . ALA A 1 107 ? 2.558 -20.964 -5.626 1.00 54.62 107 ALA A CA 1
ATOM 859 C C . ALA A 1 107 ? 3.638 -21.804 -4.914 1.00 54.62 107 ALA A C 1
ATOM 861 O O . ALA A 1 107 ? 4.616 -22.215 -5.522 1.00 54.62 107 ALA A O 1
ATOM 862 N N . GLU A 1 108 ? 3.466 -22.060 -3.611 1.00 50.19 108 GLU A N 1
ATOM 863 C CA . GLU A 1 108 ? 4.304 -22.994 -2.823 1.00 50.19 108 GLU A CA 1
ATOM 864 C C . GLU A 1 108 ? 4.216 -24.453 -3.316 1.00 50.19 108 GLU A C 1
ATOM 866 O O . GLU A 1 108 ? 4.904 -25.340 -2.810 1.00 50.19 108 GLU A O 1
ATOM 871 N N . TYR A 1 109 ? 3.356 -24.716 -4.297 1.00 54.38 109 TYR A N 1
ATOM 872 C CA . TYR A 1 109 ? 3.163 -26.019 -4.906 1.00 54.38 109 TYR A CA 1
ATOM 873 C C . TYR A 1 109 ? 3.899 -26.096 -6.240 1.00 54.38 109 TYR A C 1
ATOM 875 O O . TYR A 1 109 ? 3.959 -25.118 -6.987 1.00 54.38 109 TYR A O 1
ATOM 883 N N . ASP A 1 110 ? 4.408 -27.290 -6.537 1.00 53.81 110 ASP A N 1
ATOM 884 C CA . ASP A 1 110 ? 5.026 -27.652 -7.810 1.00 53.81 110 ASP A CA 1
ATOM 885 C C . ASP A 1 110 ? 3.978 -27.487 -8.926 1.00 53.81 110 ASP A C 1
ATOM 887 O O . ASP A 1 110 ? 3.122 -28.345 -9.154 1.00 53.81 110 ASP A O 1
ATOM 891 N N . THR A 1 111 ? 3.947 -26.291 -9.512 1.00 60.00 111 THR A N 1
ATOM 892 C CA . THR A 1 111 ? 2.894 -25.816 -10.421 1.00 60.00 111 THR A CA 1
ATOM 893 C C . THR A 1 111 ? 3.384 -25.723 -11.859 1.00 60.00 111 THR A C 1
ATOM 895 O O . THR A 1 111 ? 2.730 -25.090 -12.683 1.00 60.00 111 THR A O 1
ATOM 898 N N . GLU A 1 112 ? 4.497 -26.392 -12.184 1.00 60.59 112 GLU A N 1
ATOM 899 C CA . GLU A 1 112 ? 5.110 -26.385 -13.522 1.00 60.59 112 GLU A CA 1
ATOM 900 C C . GLU A 1 112 ? 4.122 -26.768 -14.647 1.00 60.59 112 GLU A C 1
ATOM 902 O O . GLU A 1 112 ? 4.285 -26.319 -15.780 1.00 60.59 112 GLU A O 1
ATOM 907 N N . ASP A 1 113 ? 3.058 -27.518 -14.329 1.00 67.56 113 ASP A N 1
ATOM 908 C CA . ASP A 1 113 ? 2.009 -27.937 -15.271 1.00 67.56 113 ASP A CA 1
ATOM 909 C C . ASP A 1 113 ? 0.752 -27.034 -15.304 1.00 67.56 113 ASP A C 1
ATOM 911 O O . ASP A 1 113 ? -0.173 -27.284 -16.086 1.00 67.56 113 ASP A O 1
ATOM 915 N N . PHE A 1 114 ? 0.662 -25.994 -14.468 1.00 70.69 114 PHE A N 1
ATOM 916 C CA . PHE A 1 114 ? -0.502 -25.102 -14.428 1.00 70.69 114 PHE A CA 1
ATOM 917 C C . PHE A 1 114 ? -0.334 -23.881 -15.345 1.00 70.69 114 PHE A C 1
ATOM 919 O O . PHE A 1 114 ? 0.781 -23.413 -15.573 1.00 70.69 114 PHE A O 1
ATOM 926 N N . PRO A 1 115 ? -1.440 -23.309 -15.863 1.00 72.12 115 PRO A N 1
ATOM 927 C CA . PRO A 1 115 ? -1.382 -22.043 -16.581 1.00 72.12 115 PRO A CA 1
ATOM 928 C C . PRO A 1 115 ? -0.778 -20.941 -15.704 1.00 72.12 115 PRO A C 1
ATOM 930 O O . PRO A 1 115 ? -1.309 -20.640 -14.635 1.00 72.12 115 PRO A O 1
ATOM 933 N N . SER A 1 116 ? 0.294 -20.314 -16.184 1.00 71.81 116 SER A N 1
ATOM 934 C CA . SER A 1 116 ? 0.912 -19.147 -15.560 1.00 71.81 116 SER A CA 1
ATOM 935 C C . SER A 1 116 ? 0.605 -17.879 -16.352 1.00 71.81 116 SER A C 1
ATOM 937 O O . SER A 1 116 ? 0.282 -17.908 -17.544 1.00 71.81 116 SER A O 1
ATOM 939 N N . TRP A 1 117 ? 0.672 -16.745 -15.668 1.00 75.81 117 TRP A N 1
ATOM 940 C CA . TRP A 1 117 ? 0.519 -15.429 -16.266 1.00 75.81 117 TRP A CA 1
ATOM 941 C C . TRP A 1 117 ? 1.390 -14.432 -15.509 1.00 75.81 117 TRP A C 1
ATOM 943 O O . TRP A 1 117 ? 1.717 -14.635 -14.342 1.00 75.81 117 TRP A O 1
ATOM 953 N N . GLU A 1 118 ? 1.772 -13.358 -16.189 1.00 81.50 118 GLU A N 1
ATOM 954 C CA . GLU A 1 118 ? 2.572 -12.280 -15.619 1.00 81.50 118 GLU A CA 1
ATOM 955 C C . GLU A 1 118 ? 1.935 -10.942 -15.979 1.00 81.50 118 GLU A C 1
ATOM 957 O O . GLU A 1 118 ? 1.437 -10.742 -17.093 1.00 81.50 118 GLU A O 1
ATOM 962 N N . LEU A 1 119 ? 1.961 -10.006 -15.033 1.00 89.81 119 LEU A N 1
ATOM 963 C CA . LEU A 1 119 ? 1.650 -8.617 -15.327 1.00 89.81 119 LEU A CA 1
ATOM 964 C C . LEU A 1 119 ? 2.879 -7.963 -15.948 1.00 89.81 119 LEU A C 1
ATOM 966 O O . LEU A 1 119 ? 3.957 -7.987 -15.366 1.00 89.81 119 LEU A O 1
ATOM 970 N N . VAL A 1 120 ? 2.709 -7.351 -17.116 1.00 92.50 120 VAL A N 1
ATOM 971 C CA . VAL A 1 120 ? 3.796 -6.704 -17.858 1.00 92.50 120 VAL A CA 1
ATOM 972 C C . VAL A 1 120 ? 3.486 -5.221 -18.014 1.00 92.50 120 VAL A C 1
ATOM 974 O O . VAL A 1 120 ? 2.373 -4.846 -18.393 1.00 92.50 120 VAL A O 1
ATOM 977 N N . GLU A 1 121 ? 4.473 -4.375 -17.727 1.00 95.38 121 GLU A N 1
ATOM 978 C CA . GLU A 1 121 ? 4.390 -2.929 -17.903 1.00 95.38 121 GLU A CA 1
ATOM 979 C C . GLU A 1 121 ? 4.106 -2.572 -19.366 1.00 95.38 121 GLU A C 1
ATOM 981 O O . GLU A 1 121 ? 4.605 -3.194 -20.312 1.00 95.38 121 GLU A O 1
ATOM 986 N N . ARG A 1 122 ? 3.297 -1.525 -19.538 1.00 94.50 122 ARG A N 1
ATOM 987 C CA . ARG A 1 122 ? 3.044 -0.912 -20.835 1.00 94.50 122 ARG A CA 1
ATOM 988 C C . ARG A 1 122 ? 3.592 0.499 -20.884 1.00 94.50 122 ARG A C 1
ATOM 990 O O . ARG A 1 122 ? 3.513 1.247 -19.910 1.00 94.50 122 ARG A O 1
ATOM 997 N N . THR A 1 123 ? 4.097 0.871 -22.047 1.00 92.56 123 THR A N 1
ATOM 998 C CA . THR A 1 123 ? 4.383 2.258 -22.385 1.00 92.56 123 THR A CA 1
ATOM 999 C C . THR A 1 123 ? 3.079 3.066 -22.494 1.00 92.56 123 THR A C 1
ATOM 1001 O O . THR A 1 123 ? 1.995 2.491 -22.637 1.00 92.56 123 THR A O 1
ATOM 1004 N N . PRO A 1 124 ? 3.140 4.411 -22.454 1.00 89.06 124 PRO A N 1
ATOM 1005 C CA . PRO A 1 124 ? 1.948 5.257 -22.573 1.00 89.06 124 PRO A CA 1
ATOM 1006 C C . PRO A 1 124 ? 1.148 5.081 -23.875 1.00 89.06 124 PRO A C 1
ATOM 1008 O O . PRO A 1 124 ? -0.050 5.345 -23.893 1.00 89.06 124 PRO A O 1
ATOM 1011 N N . ASP A 1 125 ? 1.794 4.647 -24.958 1.00 93.94 125 ASP A N 1
ATOM 1012 C CA . ASP A 1 125 ? 1.177 4.310 -26.247 1.00 93.94 125 ASP A CA 1
ATOM 1013 C C . ASP A 1 125 ? 0.618 2.875 -26.307 1.00 93.94 125 ASP A C 1
ATOM 1015 O O . ASP A 1 125 ? -0.034 2.514 -27.284 1.00 93.94 125 ASP A O 1
ATOM 1019 N N . GLY A 1 126 ? 0.776 2.093 -25.234 1.00 91.25 126 GLY A N 1
ATOM 1020 C CA . GLY A 1 126 ? 0.123 0.798 -25.040 1.00 91.25 126 GLY A CA 1
ATOM 1021 C C . GLY A 1 126 ? 0.969 -0.425 -25.392 1.00 91.25 126 GLY A C 1
ATOM 1022 O O . GLY A 1 126 ? 0.484 -1.545 -25.217 1.00 91.25 126 GLY A O 1
ATOM 1023 N N . GLU A 1 127 ? 2.213 -0.234 -25.832 1.00 96.38 127 GLU A N 1
ATOM 1024 C CA . GLU A 1 127 ? 3.141 -1.320 -26.149 1.00 96.38 127 GLU A CA 1
ATOM 1025 C C . GLU A 1 127 ? 3.718 -1.953 -24.879 1.00 96.38 127 GLU A C 1
ATOM 1027 O O . GLU A 1 127 ? 3.950 -1.284 -23.873 1.00 96.38 127 GLU A O 1
ATOM 1032 N N . PHE A 1 128 ? 3.967 -3.261 -24.907 1.00 95.38 128 PHE A N 1
ATOM 1033 C CA . PHE A 1 128 ? 4.575 -3.956 -23.772 1.00 95.38 128 PHE A CA 1
ATOM 1034 C C . PHE A 1 128 ? 6.076 -3.665 -23.689 1.00 95.38 128 PHE A C 1
ATOM 1036 O O . PHE A 1 128 ? 6.797 -3.814 -24.675 1.00 95.38 128 PHE A O 1
ATOM 1043 N N . THR A 1 129 ? 6.569 -3.319 -22.497 1.00 93.88 129 THR A N 1
A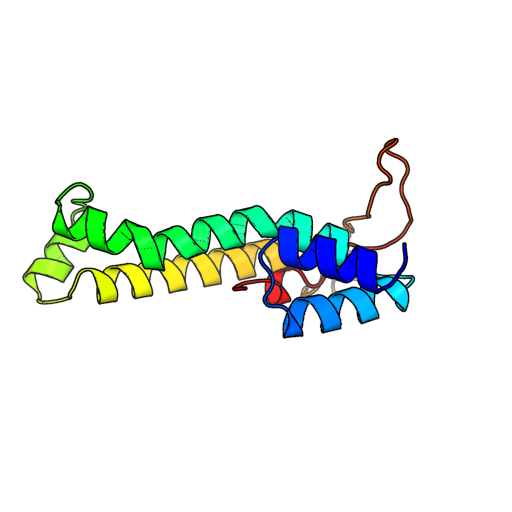TOM 1044 C CA . THR A 1 129 ? 8.009 -3.085 -22.275 1.00 93.88 129 THR A CA 1
ATOM 1045 C C . THR A 1 129 ? 8.789 -4.378 -22.039 1.00 93.88 129 THR A C 1
ATOM 1047 O O . THR A 1 129 ? 10.016 -4.379 -22.129 1.00 93.88 129 THR A O 1
ATOM 1050 N N . GLY A 1 130 ? 8.089 -5.475 -21.726 1.00 92.88 130 GLY A N 1
ATOM 1051 C CA . GLY A 1 130 ? 8.680 -6.749 -21.307 1.00 92.88 130 GLY A CA 1
ATOM 1052 C C . GLY A 1 130 ? 9.122 -6.776 -19.841 1.00 92.88 130 GLY A C 1
ATOM 1053 O O . GLY A 1 130 ? 9.596 -7.808 -19.378 1.00 92.88 130 GLY A O 1
ATOM 1054 N N . ARG A 1 131 ? 8.962 -5.668 -19.107 1.00 94.19 131 ARG A N 1
ATOM 1055 C CA . ARG A 1 131 ? 9.249 -5.592 -17.671 1.00 94.19 131 ARG A CA 1
ATOM 1056 C C . ARG A 1 131 ? 8.043 -6.070 -16.876 1.00 94.19 131 ARG A C 1
ATOM 1058 O O . ARG A 1 131 ? 6.917 -5.667 -17.157 1.00 94.19 131 ARG A O 1
ATOM 1065 N N . VAL A 1 132 ? 8.281 -6.902 -15.877 1.00 92.50 132 VAL A N 1
ATOM 1066 C CA . VAL A 1 132 ? 7.254 -7.529 -15.049 1.00 92.50 132 VAL A CA 1
ATOM 1067 C C . VAL A 1 132 ? 6.863 -6.611 -13.891 1.00 92.50 132 VAL A C 1
ATOM 1069 O O . VAL A 1 132 ? 7.698 -5.937 -13.285 1.00 92.50 132 VAL A O 1
ATOM 1072 N N . VAL A 1 133 ? 5.573 -6.600 -13.577 1.00 91.56 133 VAL A N 1
ATOM 1073 C CA . VAL A 1 133 ? 4.984 -5.991 -12.387 1.00 91.56 133 VAL A CA 1
ATOM 1074 C C . VAL A 1 133 ? 4.766 -7.104 -11.362 1.00 91.56 133 VAL A C 1
ATOM 1076 O O . VAL A 1 133 ? 3.876 -7.936 -11.515 1.00 91.56 133 VAL A O 1
ATOM 1079 N N . THR A 1 134 ? 5.610 -7.137 -10.333 1.00 88.25 134 THR A N 1
ATOM 1080 C CA . THR A 1 134 ? 5.605 -8.166 -9.283 1.00 88.25 134 THR A CA 1
ATOM 1081 C C . THR A 1 134 ? 5.929 -7.552 -7.916 1.00 88.25 134 THR A C 1
ATOM 1083 O O . THR A 1 134 ? 6.081 -6.335 -7.817 1.00 88.25 134 THR A O 1
ATOM 1086 N N . GLU A 1 135 ? 5.978 -8.378 -6.867 1.00 85.00 135 GLU A N 1
ATOM 1087 C CA . GLU A 1 135 ? 6.306 -7.993 -5.480 1.00 85.00 135 GLU A CA 1
ATOM 1088 C C . GLU A 1 135 ? 5.404 -6.876 -4.915 1.00 85.00 135 GLU A C 1
ATOM 1090 O O . GLU A 1 135 ? 5.776 -6.135 -4.011 1.00 85.00 135 GLU A O 1
ATOM 1095 N N . MET A 1 136 ? 4.180 -6.748 -5.436 1.00 90.44 136 MET A N 1
ATOM 1096 C CA . MET A 1 136 ? 3.258 -5.664 -5.084 1.00 90.44 136 MET A CA 1
ATOM 1097 C C . MET A 1 136 ? 2.820 -5.694 -3.615 1.00 90.44 136 MET A C 1
ATOM 1099 O O . MET A 1 136 ? 2.529 -4.644 -3.048 1.00 90.44 136 MET A O 1
ATOM 1103 N N . GLN A 1 137 ? 2.790 -6.872 -2.989 1.00 89.56 137 GLN A N 1
ATOM 1104 C CA . GLN A 1 137 ? 2.502 -7.015 -1.562 1.00 89.56 137 GLN A CA 1
ATOM 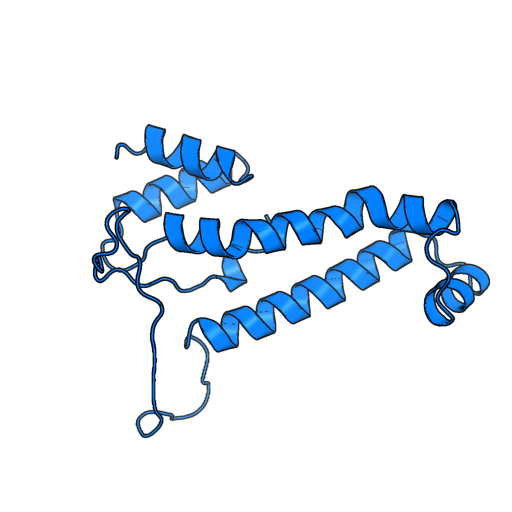1105 C C . GLN A 1 137 ? 3.552 -6.327 -0.679 1.00 89.56 137 GLN A C 1
ATOM 1107 O O . GLN A 1 137 ? 3.213 -5.831 0.385 1.00 89.56 137 GLN A O 1
ATOM 1112 N N . ASP A 1 138 ? 4.802 -6.239 -1.145 1.00 87.25 138 ASP A N 1
ATOM 1113 C CA . ASP A 1 138 ? 5.893 -5.587 -0.415 1.00 87.25 138 ASP A CA 1
ATOM 1114 C C . ASP A 1 138 ? 5.887 -4.064 -0.620 1.00 87.25 138 ASP A C 1
ATOM 1116 O O . ASP A 1 138 ? 6.750 -3.364 -0.096 1.00 87.25 138 ASP A O 1
ATOM 1120 N N . LEU A 1 139 ? 4.923 -3.549 -1.399 1.00 90.50 139 LEU A N 1
ATOM 1121 C CA . LEU A 1 139 ? 4.705 -2.130 -1.690 1.00 90.50 139 LEU A CA 1
ATOM 1122 C C . LEU A 1 139 ? 3.502 -1.547 -0.927 1.00 90.50 139 LEU A C 1
ATOM 1124 O O . LEU A 1 139 ? 3.113 -0.402 -1.183 1.00 90.50 139 LEU A O 1
ATOM 1128 N N . ILE A 1 140 ? 2.925 -2.310 0.007 1.00 90.62 140 ILE A N 1
ATOM 1129 C CA . ILE A 1 140 ? 1.896 -1.860 0.948 1.00 90.62 140 ILE A CA 1
ATOM 1130 C C . ILE A 1 140 ? 2.212 -2.378 2.368 1.00 90.62 140 ILE A C 1
ATOM 1132 O O . ILE A 1 140 ? 2.729 -3.484 2.508 1.00 90.62 140 ILE A O 1
ATOM 1136 N N . PRO A 1 141 ? 1.900 -1.626 3.434 1.00 87.38 141 PRO A N 1
ATOM 1137 C CA . PRO A 1 141 ? 1.485 -0.227 3.413 1.00 87.38 141 PRO A CA 1
ATOM 1138 C C . PRO A 1 141 ? 2.687 0.726 3.225 1.00 87.38 141 PRO A C 1
ATOM 1140 O O . PRO A 1 141 ? 3.791 0.426 3.684 1.00 87.38 141 PRO A O 1
ATOM 1143 N N . TYR A 1 142 ? 2.467 1.885 2.587 1.00 79.44 142 TYR A N 1
ATOM 1144 C CA . TYR A 1 142 ? 3.436 2.995 2.472 1.00 79.44 142 TYR A CA 1
ATOM 1145 C C . TYR A 1 142 ? 2.813 4.394 2.600 1.00 79.44 142 TYR A C 1
ATOM 1147 O O . TYR A 1 142 ? 1.679 4.637 2.112 1.00 79.44 142 TYR A O 1
#

pLDDT: mean 89.91, std 10.41, range [48.5, 97.5]

Foldseek 3Di:
DDLVVQLVLVVVLPDDSVVSSVLSVCCVPDLAANSSVLSVVCSVVLVVLVCLQPPQLVCLVVVVDDDPVSVVCVVVPDHSNNVSVVVSVVSLVVVLVVQCVQQVPDPPDPCVPPDDDFAFDADPVGHTSNHTNHPSNVSPND

Sequence (142 aa):
MTREELEEKFIALGLPEGAAKHYAKREQQDKNFAWLAAYHFVYRLNEDLRFFDDTYPDMLRDGRITTSETTALMEAGATPEQIADFAYQIALESYCSVLQLITNGCAEYDTEDFPSWELVERTPDGEFTGRVVTEMQDLIPY